Protein AF-A0A7X3R058-F1 (afdb_monomer_lite)

Sequence (91 aa):
MLAWESLPELFPDLAEPERWLPLLRRHARLLAESPVRTTTVKGETVVARHYAESLEAYRLSGAPEAGVVVDVGSGGGFPGLVIAAVARGVE

Foldseek 3Di:
DDDLVCLCVVCVVQPDCVQQSVVVVVLVVCQVVDPDNQDPDDDPVCCVPFQNVLVVVLVVVVCLPPQDDDDDPCRSPPPPSSNVSRHDHRD

Structure (mmCIF, N/CA/C/O backbone):
data_AF-A0A7X3R058-F1
#
_entry.id   AF-A0A7X3R058-F1
#
loop_
_atom_site.group_PDB
_atom_site.id
_atom_site.type_symbol
_atom_site.label_atom_id
_atom_site.label_alt_id
_atom_site.label_comp_id
_atom_site.label_asym_id
_atom_site.label_entity_id
_atom_site.label_seq_id
_atom_site.pdbx_PDB_ins_code
_atom_site.Cartn_x
_atom_site.Cartn_y
_atom_site.Cartn_z
_atom_site.occupancy
_atom_site.B_iso_or_equiv
_atom_site.auth_seq_id
_atom_site.auth_comp_id
_atom_site.auth_asym_id
_atom_site.auth_atom_id
_atom_site.pdbx_PDB_model_num
ATOM 1 N N . MET A 1 1 ? 11.112 12.469 -4.616 1.00 72.69 1 MET A N 1
ATOM 2 C CA . MET A 1 1 ? 10.395 11.185 -4.794 1.00 72.69 1 MET A CA 1
ATOM 3 C C . MET A 1 1 ? 10.122 10.622 -3.411 1.00 72.69 1 MET A C 1
ATOM 5 O O . MET A 1 1 ? 10.884 10.945 -2.509 1.00 72.69 1 MET A O 1
ATOM 9 N N . LEU A 1 2 ? 9.015 9.901 -3.216 1.00 87.06 2 LEU A N 1
ATOM 10 C CA . LEU A 1 2 ? 8.625 9.429 -1.885 1.00 87.06 2 LEU A CA 1
ATOM 11 C C . LEU A 1 2 ? 9.435 8.183 -1.511 1.00 87.06 2 LEU A C 1
ATOM 13 O O . LEU A 1 2 ? 9.370 7.182 -2.223 1.00 87.06 2 LEU A O 1
ATOM 17 N N . ALA A 1 3 ? 10.192 8.257 -0.418 1.00 93.25 3 ALA A N 1
ATOM 18 C CA . ALA A 1 3 ? 10.952 7.129 0.105 1.00 93.25 3 ALA A CA 1
ATOM 19 C C . ALA A 1 3 ? 10.052 6.202 0.935 1.00 93.25 3 ALA A C 1
ATOM 21 O O . ALA A 1 3 ? 9.026 6.621 1.472 1.00 93.25 3 ALA A O 1
ATOM 22 N N . TRP A 1 4 ? 10.444 4.934 1.064 1.00 95.69 4 TRP A N 1
ATOM 23 C CA . TRP A 1 4 ? 9.714 3.958 1.879 1.00 95.69 4 TRP A CA 1
ATOM 24 C C . TRP A 1 4 ? 9.670 4.362 3.355 1.00 95.69 4 TRP A C 1
ATOM 26 O O . TRP A 1 4 ? 8.670 4.160 4.035 1.00 95.69 4 TRP A O 1
ATOM 36 N N . GLU A 1 5 ? 10.769 4.934 3.832 1.00 95.38 5 GLU A N 1
ATOM 37 C CA . GLU A 1 5 ? 10.991 5.412 5.192 1.00 95.38 5 GLU A CA 1
ATOM 38 C C . GLU A 1 5 ? 10.058 6.571 5.559 1.00 95.38 5 GLU A C 1
ATOM 40 O O . GLU A 1 5 ? 9.776 6.770 6.733 1.00 95.38 5 GLU A O 1
ATOM 45 N N . SER A 1 6 ? 9.526 7.287 4.566 1.00 95.81 6 SER A N 1
ATOM 46 C CA . SER A 1 6 ? 8.582 8.384 4.782 1.00 95.81 6 SER A CA 1
ATOM 47 C C . SER A 1 6 ? 7.145 7.907 5.011 1.00 95.81 6 SER A C 1
ATOM 49 O O . SER A 1 6 ? 6.319 8.689 5.467 1.00 95.81 6 SER A O 1
ATOM 51 N N . LEU A 1 7 ? 6.798 6.650 4.693 1.00 96.50 7 LEU A N 1
ATOM 52 C CA . LEU A 1 7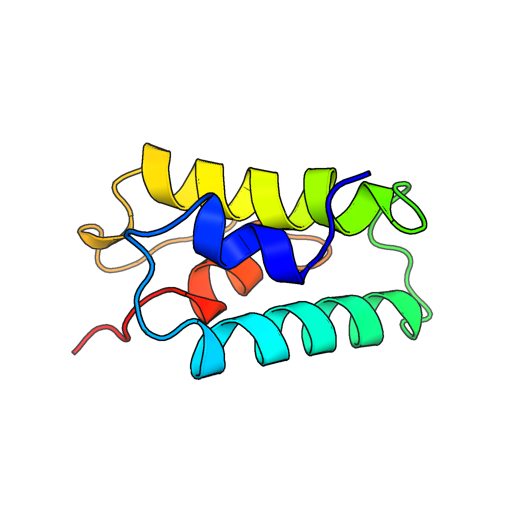 ? 5.415 6.175 4.850 1.00 96.50 7 LEU A CA 1
ATOM 53 C C . LEU A 1 7 ? 4.944 6.195 6.317 1.00 96.50 7 LEU A C 1
ATOM 55 O O . LEU A 1 7 ? 3.860 6.717 6.554 1.00 96.50 7 LEU A O 1
ATOM 59 N N . PRO A 1 8 ? 5.714 5.707 7.311 1.00 96.94 8 PRO A N 1
ATOM 60 C CA . PRO A 1 8 ? 5.309 5.814 8.715 1.00 96.94 8 PRO A CA 1
ATOM 61 C C . PRO A 1 8 ? 5.101 7.258 9.189 1.00 96.94 8 PRO A C 1
ATOM 63 O O . PRO A 1 8 ? 4.193 7.519 9.969 1.00 96.94 8 PRO A O 1
ATOM 66 N N . GLU A 1 9 ? 5.909 8.202 8.698 1.00 96.12 9 GLU A N 1
ATOM 67 C CA . GLU A 1 9 ? 5.789 9.626 9.044 1.00 96.12 9 GLU A CA 1
ATOM 68 C C . GLU A 1 9 ? 4.512 10.253 8.467 1.00 96.12 9 GLU A C 1
ATOM 70 O O . GLU A 1 9 ? 3.897 11.108 9.099 1.00 96.12 9 GLU A O 1
ATOM 75 N N . LEU A 1 10 ? 4.105 9.820 7.270 1.00 96.19 10 LEU A N 1
ATOM 76 C CA . LEU A 1 10 ? 2.886 10.285 6.605 1.00 96.19 10 LEU A CA 1
ATOM 77 C C . LEU A 1 10 ? 1.610 9.653 7.167 1.00 96.19 10 LEU A C 1
ATOM 79 O O . LEU A 1 10 ? 0.541 10.254 7.068 1.00 96.19 10 LEU A O 1
ATOM 83 N N . PHE A 1 11 ? 1.715 8.457 7.746 1.00 94.50 11 PHE A N 1
ATOM 84 C CA . PHE A 1 11 ? 0.589 7.707 8.297 1.00 94.50 11 PHE A CA 1
ATOM 85 C C . PHE A 1 11 ? 0.846 7.329 9.767 1.00 94.50 11 PHE A C 1
ATOM 87 O O . PHE A 1 11 ? 0.892 6.139 10.088 1.00 94.50 11 PHE A O 1
ATOM 94 N N . PRO A 1 12 ? 0.998 8.317 10.672 1.00 93.38 12 PRO A N 1
ATOM 95 C CA . PRO A 1 12 ? 1.383 8.076 12.066 1.00 93.38 12 PRO A CA 1
ATOM 96 C C . PRO A 1 12 ? 0.343 7.271 12.860 1.00 93.38 12 PRO A C 1
ATOM 98 O O . PRO A 1 12 ? 0.687 6.629 13.849 1.00 93.38 12 PRO A O 1
ATOM 101 N N . ASP A 1 13 ? -0.915 7.264 12.411 1.00 90.31 13 ASP A N 1
ATOM 102 C CA . ASP A 1 13 ? -2.004 6.507 13.039 1.00 90.31 13 ASP A CA 1
ATOM 103 C C . ASP A 1 13 ? -1.922 4.993 12.750 1.00 90.31 13 ASP A C 1
ATOM 105 O O . ASP A 1 13 ? -2.567 4.184 13.421 1.00 90.31 13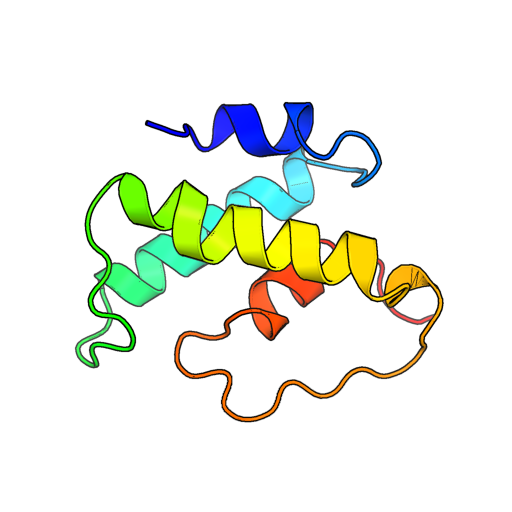 ASP A O 1
ATOM 109 N N . LEU A 1 14 ? -1.111 4.581 11.765 1.00 90.62 14 LEU A N 1
ATOM 110 C CA . LEU A 1 14 ? -0.851 3.176 11.459 1.00 90.62 14 LEU A CA 1
ATOM 111 C C . LEU A 1 14 ? 0.273 2.644 12.351 1.00 90.62 14 LEU A C 1
ATOM 113 O O . LEU A 1 14 ? 1.460 2.728 12.031 1.00 90.62 14 LEU A O 1
ATOM 117 N N . ALA A 1 15 ? -0.125 2.061 13.476 1.00 89.00 15 ALA A N 1
ATOM 118 C CA . ALA A 1 15 ? 0.791 1.483 14.448 1.00 89.00 15 ALA A CA 1
ATOM 119 C C . ALA A 1 15 ? 1.683 0.362 13.875 1.00 89.00 15 ALA A C 1
ATOM 121 O O . ALA A 1 15 ? 1.360 -0.280 12.873 1.00 89.00 15 ALA A O 1
ATOM 122 N N . GLU A 1 16 ? 2.785 0.096 14.579 1.00 93.00 16 GLU A N 1
ATOM 123 C CA . GLU A 1 16 ? 3.731 -0.999 14.308 1.00 93.00 16 GLU A CA 1
ATOM 124 C C . GLU A 1 16 ? 4.363 -0.941 12.895 1.00 93.00 16 GLU A C 1
ATOM 126 O O . GLU A 1 16 ? 4.298 -1.918 12.136 1.00 93.00 16 GLU A O 1
ATOM 131 N N . PRO A 1 17 ? 4.979 0.191 12.489 1.00 95.69 17 PRO A N 1
ATOM 132 C CA . PRO A 1 17 ? 5.624 0.325 11.179 1.00 95.69 17 PRO A CA 1
ATOM 133 C C . PRO A 1 17 ? 6.708 -0.716 10.905 1.00 95.69 17 PRO A C 1
ATOM 135 O O . PRO A 1 17 ? 6.878 -1.148 9.764 1.00 95.69 17 PRO A O 1
ATOM 138 N N . GLU A 1 18 ? 7.398 -1.186 11.937 1.00 96.25 18 GLU A N 1
ATOM 139 C CA . GLU A 1 18 ? 8.356 -2.286 11.871 1.00 96.25 18 GLU A CA 1
ATOM 140 C C . GLU A 1 18 ? 7.729 -3.611 11.412 1.00 96.25 18 GLU A C 1
ATOM 142 O O . GLU A 1 18 ? 8.423 -4.436 10.816 1.00 96.25 18 GLU A O 1
ATOM 147 N N . ARG A 1 19 ? 6.421 -3.804 11.627 1.00 94.81 19 ARG A N 1
ATOM 148 C CA . ARG A 1 19 ? 5.673 -4.976 11.159 1.00 94.81 19 ARG A CA 1
ATOM 149 C C . ARG A 1 19 ? 5.273 -4.825 9.697 1.00 94.81 19 ARG A C 1
ATOM 151 O O . ARG A 1 19 ? 5.532 -5.723 8.896 1.00 94.81 19 ARG A O 1
ATOM 158 N N . TRP A 1 20 ? 4.621 -3.720 9.336 1.00 95.69 20 TRP A N 1
ATOM 159 C CA . TRP A 1 20 ? 3.968 -3.601 8.030 1.00 95.69 20 TRP A CA 1
ATOM 160 C C . TRP A 1 20 ? 4.888 -3.081 6.920 1.00 95.69 20 TRP A C 1
ATOM 162 O O . TRP A 1 20 ? 4.765 -3.521 5.774 1.00 95.69 20 TRP A O 1
ATOM 172 N N . LEU A 1 21 ? 5.860 -2.213 7.219 1.00 97.62 21 LEU A N 1
ATOM 173 C CA . LEU A 1 21 ? 6.741 -1.642 6.194 1.00 97.62 21 LEU A CA 1
ATOM 174 C C . LEU A 1 21 ? 7.570 -2.715 5.455 1.00 97.62 21 LEU A C 1
ATOM 176 O O . LEU A 1 21 ? 7.645 -2.658 4.220 1.00 97.62 21 LEU A O 1
ATOM 180 N N . PRO A 1 22 ? 8.139 -3.739 6.129 1.00 97.81 22 PRO A N 1
ATOM 181 C CA . PRO A 1 22 ? 8.802 -4.847 5.441 1.00 97.81 22 PRO A CA 1
ATOM 182 C C . PRO A 1 22 ? 7.863 -5.663 4.542 1.00 97.81 22 PRO A C 1
ATOM 184 O O . PRO A 1 22 ? 8.291 -6.127 3.482 1.00 97.81 22 PRO A O 1
ATOM 187 N N . LEU A 1 23 ? 6.587 -5.818 4.918 1.00 97.75 23 LEU A N 1
ATOM 188 C CA . LEU A 1 23 ? 5.594 -6.531 4.108 1.00 97.75 23 LEU A CA 1
ATOM 189 C C . LEU A 1 23 ? 5.308 -5.785 2.803 1.00 97.75 23 LEU A C 1
ATOM 191 O O . LEU A 1 23 ? 5.302 -6.402 1.737 1.00 97.75 23 LEU A O 1
ATOM 195 N N . LEU A 1 24 ? 5.160 -4.458 2.861 1.00 97.75 24 LEU A N 1
ATOM 196 C CA . LEU A 1 24 ? 4.953 -3.636 1.667 1.00 97.75 24 LEU A CA 1
ATOM 197 C C . LEU A 1 24 ? 6.162 -3.681 0.721 1.00 97.75 24 LEU A C 1
ATOM 199 O O . LEU A 1 24 ? 5.993 -3.850 -0.489 1.00 97.75 24 LEU A O 1
ATOM 203 N N . ARG A 1 25 ? 7.389 -3.620 1.258 1.00 97.38 25 ARG A N 1
ATOM 204 C CA . ARG A 1 25 ? 8.617 -3.779 0.455 1.00 97.38 25 ARG A CA 1
ATOM 205 C C . ARG A 1 25 ? 8.710 -5.163 -0.178 1.00 97.38 25 ARG A C 1
ATOM 207 O O . ARG A 1 25 ? 9.080 -5.282 -1.346 1.00 97.38 25 ARG A O 1
ATOM 214 N N . ARG A 1 26 ? 8.359 -6.215 0.571 1.00 97.25 26 ARG A N 1
ATOM 215 C CA .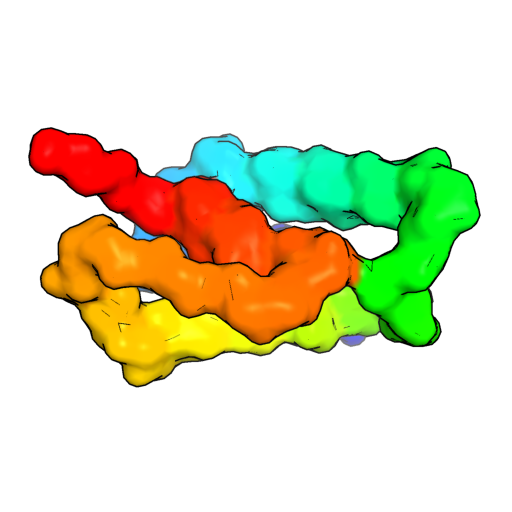 ARG A 1 26 ? 8.314 -7.586 0.046 1.00 97.25 26 ARG A CA 1
ATOM 216 C C . ARG A 1 26 ? 7.292 -7.703 -1.080 1.00 97.25 26 ARG A C 1
ATOM 218 O O . ARG A 1 26 ? 7.608 -8.289 -2.109 1.00 97.25 26 ARG A O 1
ATOM 225 N N . HIS A 1 27 ? 6.113 -7.111 -0.918 1.00 97.06 27 HIS A N 1
ATOM 226 C CA . HIS A 1 27 ? 5.099 -7.059 -1.963 1.00 97.06 27 HIS A CA 1
ATOM 227 C C . HIS A 1 27 ? 5.628 -6.368 -3.233 1.00 97.06 27 HIS A C 1
ATOM 229 O O . HIS A 1 27 ? 5.524 -6.933 -4.320 1.00 97.06 27 HIS A O 1
ATOM 235 N N . ALA A 1 28 ? 6.283 -5.208 -3.101 1.00 95.44 28 ALA A N 1
ATOM 236 C CA . ALA A 1 28 ? 6.870 -4.490 -4.238 1.00 95.44 28 ALA A CA 1
ATOM 237 C C . ALA A 1 28 ? 7.918 -5.326 -4.975 1.00 95.44 28 ALA A C 1
ATOM 239 O O . ALA A 1 28 ? 7.944 -5.359 -6.205 1.00 95.44 28 ALA A O 1
ATOM 240 N N . ARG A 1 29 ? 8.763 -6.031 -4.217 1.00 95.00 29 ARG A N 1
ATOM 241 C CA . ARG A 1 29 ? 9.766 -6.938 -4.770 1.00 95.00 29 ARG A CA 1
ATOM 242 C C . ARG A 1 29 ? 9.124 -8.082 -5.556 1.00 95.00 29 ARG A C 1
ATOM 244 O O . ARG A 1 29 ? 9.535 -8.329 -6.682 1.00 95.00 29 ARG A O 1
ATOM 251 N N . LEU A 1 30 ? 8.098 -8.728 -5.000 1.00 95.00 30 LEU A N 1
ATOM 252 C CA . LEU A 1 30 ? 7.381 -9.813 -5.678 1.00 95.00 30 LEU A CA 1
ATOM 253 C C . LEU A 1 30 ? 6.719 -9.338 -6.979 1.00 95.00 30 LEU A C 1
ATOM 255 O O . LEU A 1 30 ? 6.771 -10.043 -7.982 1.00 95.00 30 LEU A O 1
ATOM 259 N N . LEU A 1 31 ? 6.148 -8.131 -6.995 1.00 93.81 31 LEU A N 1
ATOM 260 C CA . LEU A 1 31 ? 5.603 -7.540 -8.220 1.00 93.81 31 LEU A CA 1
ATOM 261 C C . LEU A 1 31 ? 6.688 -7.226 -9.256 1.00 93.81 31 LEU A C 1
ATOM 263 O O . LEU A 1 31 ? 6.456 -7.409 -10.448 1.00 93.81 31 LEU A O 1
ATOM 267 N N . ALA A 1 32 ? 7.863 -6.764 -8.824 1.00 92.00 32 ALA A N 1
ATOM 268 C CA . ALA A 1 32 ? 8.986 -6.484 -9.719 1.00 92.00 32 ALA A CA 1
ATOM 269 C C . ALA A 1 32 ? 9.600 -7.761 -10.322 1.00 92.00 32 ALA A C 1
ATOM 271 O O . ALA A 1 32 ? 10.061 -7.735 -11.460 1.00 92.00 32 ALA A O 1
ATOM 272 N N . GLU A 1 33 ? 9.597 -8.863 -9.568 1.00 93.56 33 GLU A N 1
ATOM 273 C CA . GLU A 1 33 ? 10.072 -10.185 -10.002 1.00 93.56 33 GLU A CA 1
ATOM 274 C C . GLU A 1 33 ? 9.005 -10.971 -10.792 1.00 93.56 33 GLU A C 1
ATOM 276 O O . GLU A 1 33 ? 9.320 -11.970 -11.440 1.00 93.56 33 GLU A O 1
ATOM 281 N N . SER A 1 34 ? 7.743 -10.529 -10.764 1.00 91.75 34 SER A N 1
ATOM 282 C CA . SER A 1 34 ? 6.633 -11.194 -11.446 1.00 91.75 34 SER A CA 1
ATOM 283 C C . SER A 1 34 ? 6.786 -11.141 -12.974 1.00 91.75 34 SER A C 1
ATOM 285 O O . SER A 1 34 ? 7.006 -10.065 -13.538 1.00 91.75 34 SER A O 1
ATOM 287 N N . PRO A 1 35 ? 6.563 -12.262 -13.690 1.00 92.12 35 PRO A N 1
ATOM 288 C CA . PRO A 1 35 ? 6.512 -12.258 -15.152 1.00 92.12 35 PRO A CA 1
ATOM 289 C C . PRO A 1 35 ? 5.260 -11.544 -15.690 1.00 92.12 35 PRO A C 1
ATOM 291 O O . PRO A 1 35 ? 5.213 -11.161 -16.859 1.00 92.12 35 PRO A O 1
ATOM 294 N N . VAL A 1 36 ? 4.237 -11.359 -14.849 1.00 91.00 36 VAL A N 1
ATOM 295 C CA . VAL A 1 36 ? 2.996 -10.663 -15.194 1.00 91.00 36 VAL A CA 1
ATOM 296 C C . VAL A 1 36 ? 3.087 -9.216 -14.730 1.00 91.00 36 VAL A C 1
ATOM 298 O O . VAL A 1 36 ? 3.179 -8.940 -13.532 1.00 91.00 36 VAL A O 1
ATOM 301 N N . ARG A 1 37 ? 3.002 -8.281 -15.682 1.00 89.62 37 ARG A N 1
ATOM 302 C CA . ARG A 1 37 ? 2.935 -6.849 -15.384 1.00 89.62 37 ARG A CA 1
ATOM 303 C C . ARG A 1 37 ? 1.522 -6.466 -14.945 1.00 89.62 37 ARG A C 1
ATOM 305 O O . ARG A 1 37 ? 0.605 -6.454 -15.758 1.00 89.62 37 ARG A O 1
ATOM 312 N N . THR A 1 38 ? 1.384 -6.061 -13.688 1.00 89.25 38 THR A N 1
ATOM 313 C CA . THR A 1 38 ? 0.115 -5.599 -13.099 1.00 89.25 38 THR A CA 1
ATOM 314 C C . THR A 1 38 ? -0.033 -4.076 -13.078 1.00 89.25 38 THR A C 1
ATOM 316 O O . THR A 1 38 ? -1.113 -3.565 -12.801 1.00 89.25 38 THR A O 1
ATOM 319 N N . THR A 1 39 ? 1.030 -3.326 -13.392 1.00 88.25 39 THR A N 1
ATOM 320 C CA . THR A 1 39 ? 0.998 -1.859 -13.456 1.00 88.25 39 THR A CA 1
ATOM 321 C C . THR A 1 39 ? 1.983 -1.283 -14.477 1.00 88.25 39 THR A C 1
ATOM 323 O O . THR A 1 39 ? 2.992 -1.900 -14.819 1.00 88.25 39 THR A O 1
ATOM 326 N N . THR A 1 40 ? 1.700 -0.076 -14.969 1.00 89.69 40 THR A N 1
ATOM 327 C CA . THR A 1 40 ? 2.592 0.715 -15.829 1.00 89.69 40 THR A CA 1
ATOM 328 C C . THR A 1 40 ? 3.496 1.677 -15.050 1.00 89.69 40 THR A C 1
ATOM 330 O O . THR A 1 40 ? 4.445 2.200 -15.638 1.00 89.69 40 THR A O 1
ATOM 333 N N . VAL A 1 41 ? 3.246 1.894 -13.750 1.00 88.31 41 VAL A N 1
ATOM 334 C CA . VAL A 1 41 ? 4.077 2.742 -12.876 1.00 88.31 41 VAL A CA 1
ATOM 335 C C . VAL A 1 41 ? 5.401 2.036 -12.584 1.00 88.31 41 VAL A C 1
ATOM 337 O O . VAL A 1 41 ? 5.423 0.838 -12.312 1.00 88.31 41 VAL A O 1
ATOM 340 N N . LYS A 1 42 ? 6.518 2.766 -12.651 1.00 84.44 42 LYS A N 1
ATOM 341 C CA . LYS A 1 42 ? 7.872 2.205 -12.535 1.00 84.44 42 LYS A CA 1
ATOM 342 C C . LYS A 1 42 ? 8.712 2.944 -11.501 1.00 84.44 42 LYS A C 1
ATOM 344 O O . LYS A 1 42 ? 8.451 4.106 -11.194 1.00 84.44 42 LYS A O 1
ATOM 349 N N . GLY A 1 43 ? 9.767 2.270 -11.045 1.00 85.62 43 GLY A N 1
ATOM 350 C CA . GLY A 1 43 ? 10.803 2.853 -10.196 1.00 85.62 43 GLY A CA 1
ATOM 351 C C . GLY A 1 43 ? 10.248 3.404 -8.886 1.00 85.62 43 GLY A C 1
ATOM 352 O O . GLY A 1 43 ? 9.273 2.895 -8.342 1.00 85.62 43 GLY A O 1
ATOM 353 N N . GLU A 1 44 ? 10.855 4.477 -8.396 1.00 83.44 44 GLU A N 1
ATOM 354 C CA . GLU A 1 44 ? 10.518 5.081 -7.102 1.00 83.44 44 GLU A CA 1
ATOM 355 C C . GLU A 1 44 ? 9.110 5.701 -7.061 1.00 83.44 44 GLU A C 1
ATOM 357 O O . GLU A 1 44 ? 8.529 5.869 -5.992 1.00 83.44 44 GLU A O 1
ATOM 362 N N . THR A 1 45 ? 8.498 5.981 -8.219 1.00 91.56 45 THR A N 1
ATOM 363 C CA . THR A 1 45 ? 7.112 6.477 -8.296 1.00 91.56 45 THR A CA 1
ATOM 364 C C . THR A 1 45 ? 6.092 5.448 -7.799 1.00 91.56 45 THR A C 1
ATOM 366 O O . THR A 1 45 ? 5.000 5.828 -7.380 1.00 91.56 45 THR A O 1
ATOM 369 N N . VAL A 1 46 ? 6.450 4.159 -7.794 1.00 92.88 46 VAL A N 1
ATOM 370 C CA . VAL A 1 46 ? 5.605 3.070 -7.282 1.00 92.88 46 VAL A CA 1
ATOM 371 C C . VAL A 1 46 ? 5.232 3.288 -5.813 1.00 92.88 46 VAL A C 1
ATOM 373 O O . VAL A 1 46 ? 4.082 3.055 -5.454 1.00 92.88 46 VAL A O 1
ATOM 376 N N . VAL A 1 47 ? 6.153 3.789 -4.980 1.00 95.94 47 VAL A N 1
ATOM 377 C CA . VAL A 1 47 ? 5.900 4.011 -3.543 1.00 95.94 47 VAL A CA 1
ATOM 378 C C . VAL A 1 47 ? 4.770 5.018 -3.345 1.00 95.94 47 VAL A C 1
ATOM 380 O O . VAL A 1 47 ? 3.811 4.747 -2.629 1.00 95.94 47 VAL A O 1
ATOM 383 N N . ALA A 1 48 ? 4.840 6.153 -4.042 1.00 95.69 48 ALA A N 1
ATOM 384 C CA . ALA A 1 48 ? 3.800 7.171 -3.969 1.00 95.69 48 ALA A CA 1
ATOM 385 C C . ALA A 1 48 ? 2.470 6.674 -4.557 1.00 95.69 48 ALA A C 1
ATOM 387 O O . ALA A 1 48 ? 1.440 6.754 -3.898 1.00 95.69 48 ALA A O 1
ATOM 388 N N . ARG A 1 49 ? 2.493 6.139 -5.784 1.00 95.56 49 ARG A N 1
ATOM 389 C CA . ARG A 1 49 ? 1.268 5.851 -6.547 1.00 95.56 49 ARG A CA 1
ATOM 390 C C . ARG A 1 49 ? 0.519 4.606 -6.111 1.00 95.56 49 ARG A C 1
ATOM 392 O O . ARG A 1 49 ? -0.687 4.560 -6.272 1.00 95.56 49 ARG A O 1
ATOM 399 N N . HIS A 1 50 ? 1.213 3.598 -5.599 1.00 96.62 50 HIS A N 1
ATOM 400 C CA . HIS A 1 50 ? 0.564 2.337 -5.245 1.00 96.62 50 HIS A CA 1
ATOM 401 C C . HIS A 1 50 ? 0.471 2.121 -3.748 1.00 96.62 50 HIS A C 1
ATOM 403 O O . HIS A 1 50 ? -0.531 1.600 -3.275 1.00 96.62 50 HIS A O 1
ATOM 409 N N . TYR A 1 51 ? 1.480 2.533 -2.985 1.00 97.62 51 TYR A N 1
ATOM 410 C CA . TYR A 1 51 ? 1.501 2.278 -1.547 1.00 97.62 51 TYR A CA 1
ATOM 411 C C . TYR A 1 51 ? 0.889 3.437 -0.769 1.00 97.62 51 TYR A C 1
ATOM 413 O O . TYR A 1 51 ? -0.087 3.217 -0.060 1.00 97.62 51 TYR A O 1
ATOM 421 N N . ALA A 1 52 ? 1.382 4.666 -0.943 1.00 97.44 52 ALA A N 1
ATOM 422 C CA . ALA A 1 52 ? 0.839 5.813 -0.214 1.00 97.44 52 ALA A CA 1
ATOM 423 C C . ALA A 1 52 ? -0.635 6.082 -0.570 1.00 97.44 52 ALA A C 1
ATOM 425 O O . ALA A 1 52 ? -1.447 6.246 0.333 1.00 97.44 52 ALA A O 1
ATOM 426 N N . GLU A 1 53 ? -1.008 6.043 -1.854 1.00 96.88 53 GLU A N 1
ATOM 427 C CA . GLU A 1 53 ? -2.416 6.202 -2.265 1.00 96.88 53 GLU A CA 1
ATOM 428 C C . GLU A 1 53 ? -3.329 5.088 -1.706 1.00 96.88 53 GLU A C 1
ATOM 430 O O . GLU A 1 53 ? -4.456 5.370 -1.306 1.00 96.88 53 GLU A O 1
ATOM 435 N N . SER A 1 54 ? -2.850 3.842 -1.585 1.00 96.75 54 SER A N 1
ATOM 436 C CA . SER A 1 54 ? -3.632 2.754 -0.968 1.00 96.75 54 SER A CA 1
ATOM 437 C C . SER A 1 54 ? -3.803 2.926 0.546 1.00 96.75 54 SER A C 1
ATOM 439 O O . SER A 1 54 ? -4.878 2.650 1.077 1.00 96.75 54 SER A O 1
ATOM 441 N N . LEU A 1 55 ? -2.763 3.389 1.249 1.00 95.69 55 LEU A N 1
ATOM 442 C CA . LEU A 1 55 ? -2.840 3.706 2.682 1.00 95.69 55 LEU A CA 1
ATOM 443 C C . LEU A 1 55 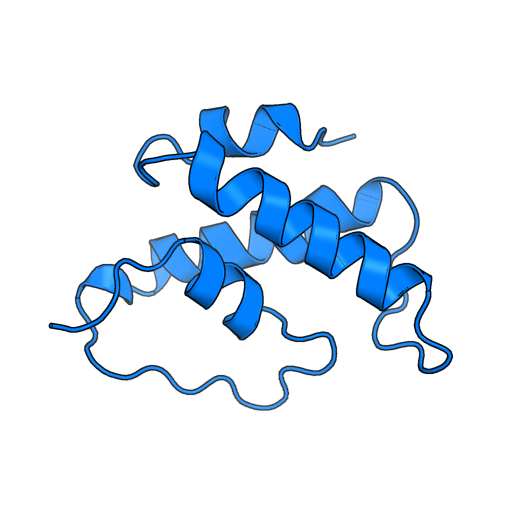? -3.770 4.896 2.941 1.00 95.69 55 LEU A C 1
ATOM 445 O O . LEU A 1 55 ? -4.540 4.892 3.898 1.00 95.69 55 LEU A O 1
ATOM 449 N N . GLU A 1 56 ? -3.758 5.884 2.053 1.00 95.62 56 GLU A N 1
ATOM 450 C CA . GLU A 1 56 ? -4.690 7.004 2.108 1.00 95.62 56 GLU A CA 1
ATOM 451 C C . GLU A 1 56 ? -6.133 6.544 1.859 1.00 95.62 56 GLU A C 1
ATOM 453 O O . GLU A 1 56 ? -7.037 6.927 2.599 1.00 95.62 56 GLU A O 1
ATOM 458 N N . ALA A 1 57 ? -6.358 5.652 0.887 1.00 92.81 57 ALA A N 1
ATOM 459 C CA . ALA A 1 57 ? -7.668 5.045 0.663 1.00 92.81 57 ALA A CA 1
ATOM 460 C C . ALA A 1 57 ? -8.166 4.285 1.904 1.00 92.81 57 ALA A C 1
ATOM 462 O O . ALA A 1 57 ? -9.331 4.424 2.277 1.00 92.81 57 ALA A O 1
ATOM 463 N N . TYR A 1 58 ? -7.284 3.546 2.589 1.00 90.94 58 TYR A N 1
ATOM 464 C CA . TYR A 1 58 ? -7.609 2.901 3.863 1.00 90.94 58 TYR A CA 1
ATOM 465 C C . TYR A 1 58 ? -8.083 3.917 4.905 1.00 90.94 58 TYR A C 1
ATOM 467 O O . TYR A 1 58 ? -9.177 3.777 5.452 1.00 90.94 58 TYR A O 1
ATOM 475 N N . ARG A 1 59 ? -7.294 4.978 5.112 1.00 88.50 59 ARG A N 1
ATOM 476 C CA . ARG A 1 59 ? -7.571 6.045 6.077 1.00 88.50 59 ARG A CA 1
ATOM 477 C C . ARG A 1 59 ? -8.907 6.738 5.803 1.00 88.50 59 ARG A C 1
ATOM 479 O O . ARG A 1 59 ? -9.672 6.981 6.730 1.00 88.50 59 ARG A O 1
ATOM 486 N N . LEU A 1 60 ? -9.203 7.032 4.537 1.00 89.44 60 LEU A N 1
ATOM 487 C CA . LEU A 1 60 ? -10.433 7.713 4.123 1.00 89.44 60 LEU A CA 1
ATOM 488 C C . LEU A 1 60 ? -11.672 6.810 4.162 1.00 89.44 60 LEU A C 1
ATOM 490 O O . LEU A 1 60 ? -12.778 7.306 4.359 1.00 89.44 60 LEU A O 1
ATOM 494 N N . SER A 1 61 ? -11.507 5.501 3.964 1.00 83.81 61 SER A N 1
ATOM 495 C CA . SER A 1 61 ? -12.634 4.563 3.881 1.00 83.81 61 SER A CA 1
ATOM 496 C C . SER A 1 61 ? -13.327 4.280 5.218 1.00 83.81 61 SER A C 1
ATOM 498 O O . SER A 1 61 ? -14.425 3.731 5.219 1.00 83.81 61 SER A O 1
ATOM 500 N N . GLY A 1 62 ? -12.693 4.593 6.354 1.00 73.25 62 GLY A N 1
ATOM 501 C CA . GLY A 1 62 ? -13.171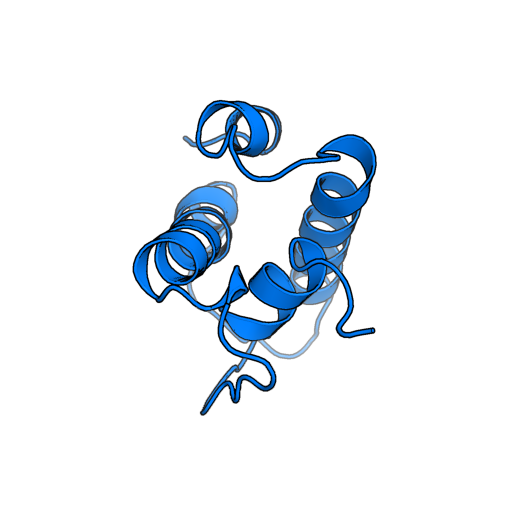 4.137 7.665 1.00 73.25 62 GLY A CA 1
ATOM 502 C C . GLY A 1 62 ? -13.107 2.611 7.835 1.00 73.25 62 GLY A C 1
ATOM 503 O O . GLY A 1 62 ? -13.652 2.082 8.800 1.00 73.25 62 GLY A O 1
ATOM 504 N N . ALA A 1 63 ? -12.412 1.903 6.933 1.00 66.56 63 ALA A N 1
ATOM 505 C CA . ALA A 1 63 ? -12.257 0.454 6.968 1.00 66.56 63 ALA A CA 1
ATOM 506 C C . ALA A 1 63 ? -11.670 -0.140 8.263 1.00 66.56 63 ALA A C 1
ATOM 508 O O . ALA A 1 63 ? -12.014 -1.287 8.528 1.00 66.56 63 ALA A O 1
ATOM 509 N N . PRO A 1 64 ? -10.864 0.558 9.096 1.00 65.50 64 PRO A N 1
ATOM 510 C CA . PRO A 1 64 ? -10.484 0.021 10.406 1.00 65.50 64 PRO A CA 1
ATOM 511 C C . PRO A 1 64 ? -11.676 -0.417 11.278 1.00 65.50 64 PRO A C 1
ATOM 513 O O . PRO A 1 64 ? -11.525 -1.325 12.086 1.00 65.50 64 PRO A O 1
ATOM 516 N N . GLU A 1 65 ? -12.851 0.193 11.086 1.00 64.44 65 GLU A N 1
ATOM 517 C CA . GLU A 1 65 ? -14.099 -0.128 11.797 1.00 64.44 65 GLU A CA 1
ATOM 518 C C . GLU A 1 65 ? -15.008 -1.090 11.005 1.00 64.44 65 GLU A C 1
ATOM 520 O O . GLU A 1 65 ? -16.005 -1.603 11.518 1.00 64.44 65 GLU A O 1
ATOM 525 N N . ALA A 1 66 ? -14.705 -1.321 9.724 1.00 62.31 66 ALA A N 1
ATOM 526 C CA . ALA A 1 66 ? -15.508 -2.150 8.836 1.00 62.31 66 ALA A CA 1
ATOM 527 C C . ALA A 1 66 ? -14.984 -3.591 8.866 1.00 62.31 66 ALA A C 1
ATOM 529 O O . ALA A 1 66 ? -13.935 -3.881 8.304 1.00 62.31 66 ALA A O 1
ATOM 530 N N . GLY A 1 67 ? -15.725 -4.506 9.501 1.00 74.69 67 GLY A N 1
ATOM 531 C CA . GLY A 1 67 ? -15.269 -5.883 9.738 1.00 74.69 67 GLY A CA 1
ATOM 532 C C . GLY A 1 67 ? -14.685 -6.600 8.509 1.00 74.69 67 GLY A C 1
ATOM 533 O O . GLY A 1 67 ? -13.531 -7.014 8.530 1.00 74.69 67 GLY A O 1
ATOM 534 N N . VAL A 1 68 ? -15.458 -6.752 7.425 1.00 81.00 68 VAL A N 1
ATOM 535 C CA . VAL A 1 68 ? -15.018 -7.461 6.206 1.00 81.00 68 VAL A CA 1
ATOM 536 C C . VAL A 1 68 ? -14.985 -6.501 5.021 1.00 81.00 68 VAL A C 1
ATOM 538 O O . VAL A 1 68 ? -15.992 -5.874 4.696 1.00 81.00 68 VAL A O 1
ATOM 541 N N . VAL A 1 69 ? -13.841 -6.438 4.336 1.00 84.44 69 VAL A N 1
ATOM 542 C CA . VAL A 1 69 ? -13.613 -5.589 3.157 1.00 84.44 69 VAL A CA 1
ATOM 543 C C . VAL A 1 69 ? -13.405 -6.455 1.914 1.00 84.44 69 VAL A C 1
ATOM 545 O O . VAL A 1 69 ? -12.733 -7.484 1.967 1.00 84.44 69 VAL A O 1
ATOM 548 N N . VAL A 1 70 ? -13.963 -6.020 0.781 1.00 89.31 70 VAL A N 1
ATOM 549 C CA . VAL A 1 70 ? -13.775 -6.654 -0.532 1.00 89.31 70 VAL A CA 1
ATOM 550 C C . VAL A 1 70 ? -13.044 -5.692 -1.464 1.00 89.31 70 VAL A C 1
ATOM 552 O O . VAL A 1 70 ? -13.472 -4.555 -1.641 1.00 89.31 70 VAL A O 1
ATOM 555 N N . ASP A 1 71 ? -11.966 -6.169 -2.088 1.00 92.75 71 ASP A N 1
ATOM 556 C CA . ASP A 1 71 ? -11.216 -5.449 -3.121 1.00 92.75 71 ASP A CA 1
ATOM 557 C C . ASP A 1 71 ? -11.574 -5.998 -4.514 1.00 92.75 71 ASP A C 1
ATOM 559 O O . ASP A 1 71 ? -11.280 -7.152 -4.842 1.00 92.75 71 ASP A O 1
ATOM 563 N N . VAL A 1 72 ? -12.253 -5.186 -5.328 1.00 95.50 72 VAL A N 1
ATOM 564 C CA . VAL A 1 72 ? -12.752 -5.579 -6.653 1.00 95.50 72 VAL A CA 1
ATOM 565 C C . VAL A 1 72 ? -11.792 -5.092 -7.734 1.00 95.50 72 VAL A C 1
ATOM 567 O O . VAL A 1 72 ? -11.659 -3.895 -7.966 1.00 95.50 72 VAL A O 1
ATOM 570 N N . GLY A 1 73 ? -11.180 -6.035 -8.459 1.00 93.94 73 GLY A N 1
ATOM 571 C CA . GLY A 1 73 ? -10.234 -5.717 -9.535 1.00 93.94 73 GLY A CA 1
ATOM 572 C C . GLY A 1 73 ? -8.814 -5.420 -9.047 1.00 93.94 73 GLY A C 1
ATOM 573 O O . GLY A 1 73 ? -8.097 -4.665 -9.697 1.00 93.94 73 GLY A O 1
ATOM 574 N N . SER A 1 74 ? -8.399 -6.042 -7.940 1.00 92.94 74 SER A N 1
ATOM 575 C CA . SER A 1 74 ? -7.166 -5.720 -7.204 1.00 92.94 74 SER A CA 1
ATOM 576 C C . SER A 1 74 ? -5.865 -5.770 -8.015 1.00 92.94 74 SER A C 1
ATOM 578 O O . SER A 1 74 ? -4.874 -5.144 -7.640 1.00 92.94 74 SER A O 1
ATOM 580 N N . GLY A 1 75 ? -5.822 -6.511 -9.129 1.00 93.25 75 GLY A N 1
ATOM 581 C CA . GLY A 1 75 ? -4.666 -6.570 -10.027 1.00 93.25 75 GLY A CA 1
ATOM 582 C C . GLY A 1 75 ? -3.378 -6.920 -9.281 1.00 93.25 75 GLY A C 1
ATOM 583 O O . GLY A 1 75 ? -3.215 -8.029 -8.788 1.00 93.25 75 GLY A O 1
ATOM 584 N N . GLY A 1 76 ? -2.460 -5.965 -9.155 1.00 94.81 76 GLY A N 1
ATOM 585 C CA . GLY A 1 76 ? -1.260 -6.108 -8.326 1.00 94.81 76 GLY A CA 1
ATOM 586 C C . GLY A 1 76 ? -1.522 -6.138 -6.817 1.00 94.81 76 GLY A C 1
ATOM 587 O O . GLY A 1 76 ? -0.615 -5.804 -6.076 1.00 94.81 76 GLY A O 1
ATOM 588 N N . GLY A 1 77 ? -2.732 -6.464 -6.361 1.00 95.69 77 GLY A N 1
ATOM 589 C CA . GLY A 1 77 ? -3.128 -6.441 -4.957 1.00 95.69 77 GLY A CA 1
ATOM 590 C C . GLY A 1 77 ? -3.361 -5.043 -4.381 1.00 95.69 77 GLY A C 1
ATOM 591 O O . GLY A 1 77 ? -3.243 -4.880 -3.168 1.00 95.69 77 GLY A O 1
ATOM 592 N N . PHE A 1 78 ? -3.650 -4.035 -5.208 1.00 96.44 78 PHE A N 1
ATOM 593 C CA . PHE A 1 78 ? -3.912 -2.669 -4.746 1.00 96.44 78 PHE A CA 1
ATOM 594 C C . PHE A 1 78 ? -5.414 -2.341 -4.795 1.00 96.44 78 PHE A C 1
ATOM 596 O O . PHE A 1 78 ? -6.021 -2.570 -5.840 1.00 96.44 78 PHE A O 1
ATOM 603 N N . PRO A 1 79 ? -5.983 -1.737 -3.731 1.00 95.44 79 PRO A N 1
ATOM 604 C CA . PRO A 1 79 ? -5.339 -1.403 -2.454 1.00 95.44 79 PRO A CA 1
ATOM 605 C C . PRO A 1 79 ? -5.310 -2.564 -1.439 1.00 95.44 79 PRO A C 1
ATOM 607 O O . PRO A 1 79 ? -4.681 -2.437 -0.389 1.00 95.44 79 PRO A O 1
ATOM 610 N N . GLY A 1 80 ? -5.963 -3.696 -1.719 1.00 94.38 80 GLY A N 1
ATOM 611 C CA . GLY A 1 80 ? -6.317 -4.714 -0.727 1.00 94.38 80 GLY A CA 1
ATOM 612 C C . GLY A 1 80 ? -5.156 -5.350 0.040 1.00 94.38 80 GLY A C 1
ATOM 613 O O . GLY A 1 80 ? -5.236 -5.469 1.259 1.00 94.38 80 GLY A O 1
ATOM 614 N N . LEU A 1 81 ? -4.051 -5.722 -0.613 1.00 95.56 81 LEU A N 1
ATOM 615 C CA . LEU A 1 81 ? -2.885 -6.294 0.080 1.00 95.56 81 LEU A CA 1
ATOM 616 C C . LEU A 1 81 ? -2.115 -5.245 0.887 1.00 95.56 81 LEU A C 1
ATOM 618 O O . LEU A 1 81 ? -1.529 -5.575 1.917 1.00 95.56 81 LEU A O 1
ATOM 622 N N . VAL A 1 82 ? -2.119 -3.985 0.439 1.00 96.19 82 VAL A N 1
ATOM 623 C CA . VAL A 1 82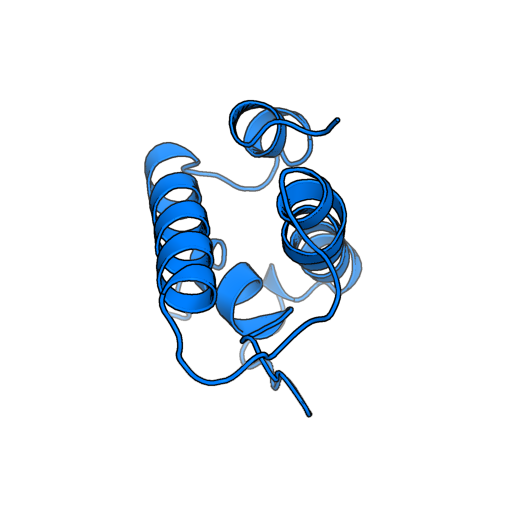 ? -1.526 -2.877 1.203 1.00 96.19 82 VAL A CA 1
ATOM 624 C C . VAL A 1 82 ? -2.344 -2.625 2.466 1.00 96.19 82 VAL A C 1
ATOM 626 O O . VAL A 1 82 ? -1.773 -2.530 3.549 1.00 96.19 82 VAL A O 1
ATOM 629 N N . ILE A 1 83 ? -3.672 -2.608 2.338 1.00 93.25 83 ILE A N 1
ATOM 630 C CA . ILE A 1 83 ? -4.605 -2.512 3.463 1.00 93.25 83 ILE A CA 1
ATOM 631 C C . ILE A 1 83 ? -4.408 -3.684 4.426 1.00 93.25 83 ILE A C 1
ATOM 633 O O . ILE A 1 83 ? -4.208 -3.468 5.615 1.00 93.25 83 ILE A O 1
ATOM 637 N N . ALA A 1 84 ? -4.388 -4.921 3.927 1.00 92.12 84 ALA A N 1
ATOM 638 C CA . ALA A 1 84 ? -4.230 -6.112 4.759 1.00 92.12 84 ALA A CA 1
ATOM 639 C C . ALA A 1 84 ? -2.900 -6.137 5.535 1.00 92.12 84 ALA A C 1
ATOM 641 O O . ALA A 1 84 ? -2.834 -6.692 6.629 1.00 92.12 84 ALA A O 1
ATOM 642 N N . ALA A 1 85 ? -1.837 -5.526 4.998 1.00 94.12 85 ALA A N 1
ATOM 643 C CA . ALA A 1 85 ? -0.559 -5.423 5.696 1.00 94.12 85 ALA A CA 1
ATOM 644 C C . ALA A 1 85 ? -0.635 -4.524 6.941 1.00 94.12 85 ALA A C 1
ATOM 646 O O . ALA A 1 85 ? 0.046 -4.809 7.928 1.00 94.12 85 ALA A O 1
ATOM 647 N N . VAL A 1 86 ? -1.448 -3.461 6.901 1.00 91.88 86 VAL A N 1
ATOM 648 C CA . VAL A 1 86 ? -1.568 -2.470 7.987 1.00 91.88 86 VAL A CA 1
ATOM 649 C C . VAL A 1 86 ? -2.781 -2.698 8.882 1.00 91.88 86 VAL A C 1
ATOM 651 O O . VAL A 1 86 ? -2.763 -2.290 10.041 1.00 91.88 86 VAL A O 1
ATOM 654 N N . ALA A 1 87 ? -3.808 -3.383 8.381 1.00 86.44 87 ALA A N 1
ATOM 655 C CA . ALA A 1 87 ? -4.978 -3.753 9.156 1.00 86.44 87 ALA A CA 1
ATOM 656 C C . ALA A 1 87 ? -4.566 -4.599 10.369 1.00 86.44 87 ALA A C 1
ATOM 658 O O . ALA A 1 87 ? -3.667 -5.450 10.302 1.00 86.44 87 ALA A O 1
ATOM 659 N N . ARG A 1 88 ? -5.226 -4.339 11.498 1.00 71.31 88 ARG A N 1
ATOM 660 C CA . ARG A 1 88 ? -5.201 -5.236 12.652 1.00 71.31 88 ARG A CA 1
ATOM 661 C C . ARG A 1 88 ? -6.182 -6.361 12.348 1.00 71.31 88 ARG A C 1
ATOM 663 O O . ARG A 1 88 ? -7.242 -6.099 11.789 1.00 71.31 88 ARG A O 1
ATOM 670 N N . GLY A 1 89 ? -5.778 -7.604 12.601 1.00 61.16 89 GLY A N 1
ATOM 671 C CA . GLY A 1 89 ? -6.630 -8.759 12.324 1.00 61.16 89 GLY A CA 1
ATOM 672 C C . GLY A 1 89 ? -8.000 -8.590 12.979 1.00 61.16 89 GLY A C 1
ATOM 673 O O . GLY A 1 89 ? -8.098 -8.015 14.059 1.00 61.16 89 GLY A O 1
ATOM 674 N N . VAL A 1 90 ? -9.042 -9.065 12.304 1.00 52.12 90 VAL A N 1
ATOM 675 C CA . VAL A 1 90 ? -10.376 -9.202 12.896 1.00 52.12 90 VAL A CA 1
ATOM 676 C C . VAL A 1 90 ? -10.275 -10.278 13.983 1.00 52.12 90 VAL A C 1
ATOM 678 O O . VAL A 1 90 ? -9.803 -11.376 13.679 1.00 52.12 90 VAL A O 1
ATOM 681 N N . GLU A 1 91 ? -10.626 -9.945 15.228 1.00 47.00 91 GLU A N 1
ATOM 682 C CA . GLU A 1 91 ? -10.782 -10.930 16.317 1.00 47.00 91 GLU A CA 1
ATOM 683 C C . GLU A 1 91 ? -11.968 -11.872 16.065 1.00 47.00 91 GLU A C 1
ATOM 685 O O . GLU A 1 91 ? -12.999 -11.408 15.518 1.00 47.00 91 GLU A O 1
#

Secondary structure (DSSP, 8-state):
---GGGHHHH-TTS--HHHHHHHHHHHHHHHHH-SS---S--TTHHIIIIIIHHHHHHHHHTGGG-S----TT-TTTTTHHHHHHHSPPP-

Radius of gyration: 12.77 Å; chains: 1; bounding box: 26×23×32 Å

pLDDT: mean 89.69, std 10.39, range [47.0, 97.81]